Protein AF-A0A7J8UNP6-F1 (afdb_monomer_lite)

Foldseek 3Di:
DDPDPVVVVQLVVLVVVCVVAQLQLLCQQCCQAFCQVVVVHHRDVVSNVVSLVRNLVRLVCCQPPQDDPPELEGPRDVAYDPSLVVSLVSLLSNCLVHDVVNCVSCVVRPSVVSSSVSSPVNDPPVSVVVSVVSVVVSVVSVD

Secondary structure (DSSP, 8-state):
--SSHHHHHHHHHHHHHHHHTTTHHHHHHHHHHTSTGGGT----HHHHHHHHHHHHHHHHHIIIII--SS-SBGGGBSS--HHHHHHHHHHHGGGGG-HHHHHHHHTT-HHHHHHHHHHHHHHTTHHHHHHHHHHHHHHHHH-

Organism: NCBI:txid34286

Structure (mmCIF, N/CA/C/O backbone):
data_AF-A0A7J8UNP6-F1
#
_entry.id   AF-A0A7J8UNP6-F1
#
loop_
_atom_site.group_PDB
_atom_site.id
_atom_site.type_symbol
_atom_site.label_atom_id
_atom_site.label_alt_id
_atom_site.label_comp_id
_atom_site.label_asym_id
_atom_site.label_entity_id
_atom_site.label_seq_id
_atom_site.pdbx_PDB_ins_code
_atom_site.Cartn_x
_atom_site.Cartn_y
_atom_site.Cartn_z
_atom_site.occupancy
_atom_site.B_iso_or_equiv
_atom_site.auth_seq_id
_atom_site.auth_comp_id
_atom_site.auth_asym_id
_atom_site.auth_atom_id
_atom_site.pdbx_PDB_model_num
ATOM 1 N N . TYR A 1 1 ? -13.912 -8.991 10.084 1.00 89.69 1 TYR A N 1
ATOM 2 C CA . TYR A 1 1 ? -15.029 -8.494 9.252 1.00 89.69 1 TYR A CA 1
ATOM 3 C C . TYR A 1 1 ? -16.290 -8.463 10.112 1.00 89.69 1 TYR A C 1
ATOM 5 O O . TYR A 1 1 ? -16.835 -9.521 10.404 1.00 89.69 1 TYR A O 1
ATOM 13 N N . PRO A 1 2 ? -16.659 -7.291 10.652 1.00 93.38 2 PRO A N 1
ATOM 14 C CA . PRO A 1 2 ? -17.598 -7.179 11.768 1.00 93.38 2 PRO A CA 1
ATOM 15 C C . PRO A 1 2 ? -19.030 -7.588 11.392 1.00 93.38 2 PRO A C 1
ATOM 17 O O . PRO A 1 2 ? -19.466 -7.423 10.250 1.00 93.38 2 PRO A O 1
ATOM 20 N N . ALA A 1 3 ? -19.767 -8.115 12.376 1.00 95.75 3 ALA A N 1
ATOM 21 C CA . ALA A 1 3 ? -21.201 -8.397 12.267 1.00 95.75 3 ALA A CA 1
ATOM 22 C C . ALA A 1 3 ? -22.030 -7.106 12.157 1.00 95.75 3 ALA A C 1
ATOM 24 O O . ALA A 1 3 ? -22.990 -7.054 11.394 1.00 95.75 3 ALA A O 1
ATOM 25 N N . ASP A 1 4 ? -21.601 -6.068 12.880 1.00 97.12 4 ASP A N 1
ATOM 26 C CA . ASP A 1 4 ? -22.224 -4.749 12.889 1.00 97.12 4 ASP A CA 1
ATOM 27 C C . ASP A 1 4 ? -22.242 -4.114 11.490 1.00 97.12 4 ASP A C 1
ATOM 29 O O . ASP A 1 4 ? -21.202 -3.961 10.840 1.00 97.12 4 ASP A O 1
ATOM 33 N N . VAL A 1 5 ? -23.442 -3.745 11.035 1.00 97.19 5 VAL A N 1
ATOM 34 C CA . VAL A 1 5 ? -23.685 -3.250 9.673 1.00 97.19 5 VAL A CA 1
ATOM 35 C C . VAL A 1 5 ? -22.987 -1.916 9.444 1.00 97.19 5 VAL A C 1
ATOM 37 O O . VAL A 1 5 ? -22.399 -1.708 8.383 1.00 97.19 5 VAL A O 1
ATOM 40 N N . TYR A 1 6 ? -22.988 -1.032 10.441 1.00 96.56 6 TYR A N 1
ATOM 41 C CA . TYR A 1 6 ? -22.374 0.282 10.312 1.00 96.56 6 TYR A CA 1
ATOM 42 C C . TYR A 1 6 ? -20.851 0.173 10.158 1.00 96.56 6 TYR A C 1
ATOM 44 O O . TYR A 1 6 ? -20.290 0.672 9.180 1.00 96.56 6 TYR A O 1
ATOM 52 N N . LYS A 1 7 ? -20.174 -0.571 11.038 1.00 96.25 7 LYS A N 1
ATOM 53 C CA . LYS A 1 7 ? -18.734 -0.851 10.927 1.00 96.25 7 LYS A CA 1
ATOM 54 C C . LYS A 1 7 ? -18.387 -1.562 9.623 1.00 96.25 7 LYS A C 1
ATOM 56 O O . LYS A 1 7 ? -17.395 -1.221 8.981 1.00 96.25 7 LYS A O 1
ATOM 61 N N . ARG A 1 8 ? -19.206 -2.528 9.198 1.00 97.88 8 ARG A N 1
ATOM 62 C CA . ARG A 1 8 ? -18.992 -3.235 7.929 1.00 97.88 8 ARG A CA 1
ATOM 63 C C . ARG A 1 8 ? -19.105 -2.296 6.728 1.00 97.88 8 ARG A C 1
ATOM 65 O O . ARG A 1 8 ? -18.254 -2.368 5.850 1.00 97.88 8 ARG A O 1
ATOM 72 N N . SER A 1 9 ? -20.082 -1.388 6.721 1.00 98.00 9 SER A N 1
ATOM 73 C CA . SER A 1 9 ? -20.268 -0.417 5.634 1.00 98.00 9 SER A CA 1
ATOM 74 C C . SER A 1 9 ? -19.076 0.534 5.477 1.00 98.00 9 SER A C 1
ATOM 76 O O . SER A 1 9 ? -18.688 0.852 4.356 1.00 98.00 9 SER A O 1
ATOM 78 N N . LYS A 1 10 ? -18.423 0.919 6.583 1.00 97.88 10 LYS A N 1
ATOM 79 C CA . LYS A 1 10 ? -17.180 1.701 6.535 1.00 97.88 10 LYS A CA 1
ATOM 80 C C . LYS A 1 10 ? -16.020 0.910 5.936 1.00 97.88 10 LYS A C 1
ATOM 82 O O . LYS A 1 10 ? -15.248 1.444 5.156 1.00 97.88 10 LYS A O 1
ATOM 87 N N . ILE A 1 11 ? -15.897 -0.374 6.267 1.00 98.19 11 ILE A N 1
ATOM 88 C CA . ILE A 1 11 ? -14.881 -1.230 5.637 1.00 98.19 11 ILE A CA 1
ATOM 89 C C . ILE A 1 11 ? -15.161 -1.349 4.136 1.00 98.19 11 ILE A C 1
ATOM 91 O O . ILE A 1 11 ? -14.242 -1.240 3.330 1.00 98.19 11 ILE A O 1
ATOM 95 N N . HIS A 1 12 ? -16.426 -1.518 3.748 1.00 98.19 12 HIS A N 1
ATOM 96 C CA . HIS A 1 12 ? -16.818 -1.539 2.339 1.00 98.19 12 HIS A CA 1
ATOM 97 C C . HIS A 1 12 ? -16.501 -0.242 1.611 1.00 98.19 12 HIS A C 1
ATOM 99 O O . HIS A 1 12 ? -16.059 -0.322 0.474 1.00 98.19 12 HIS A O 1
ATOM 105 N N . SER A 1 13 ? -16.651 0.927 2.237 1.00 97.50 13 SER A N 1
ATOM 106 C CA . SER A 1 13 ? -16.314 2.189 1.570 1.00 97.50 13 SER A CA 1
ATOM 107 C C . SER A 1 13 ? -14.819 2.308 1.267 1.00 97.50 13 SER A C 1
ATOM 109 O O . SER A 1 13 ? -14.456 2.773 0.189 1.00 97.50 13 SER A O 1
ATOM 111 N N . VAL A 1 14 ? -13.945 1.821 2.155 1.00 98.00 14 VAL A N 1
ATOM 112 C CA . VAL A 1 14 ? -12.500 1.743 1.878 1.00 98.00 14 VAL A CA 1
ATOM 113 C C . VAL A 1 14 ? -12.214 0.758 0.744 1.00 98.00 14 VAL A C 1
ATOM 115 O O . VAL A 1 14 ? -11.428 1.055 -0.157 1.00 98.00 14 VAL A O 1
ATOM 118 N N . LEU A 1 15 ? -12.852 -0.415 0.777 1.00 97.62 15 LEU A N 1
ATOM 119 C CA . LEU A 1 15 ? -12.674 -1.444 -0.246 1.00 97.62 15 LEU A CA 1
ATOM 120 C C . LEU A 1 15 ? -13.219 -1.008 -1.613 1.00 97.62 15 LEU A C 1
ATOM 122 O O . LEU A 1 15 ? -12.620 -1.321 -2.628 1.00 97.62 15 LEU A O 1
ATOM 126 N N . ASP A 1 16 ? -14.301 -0.251 -1.683 1.00 97.00 16 ASP A N 1
ATOM 127 C CA . ASP A 1 16 ? -14.766 0.300 -2.956 1.00 97.00 16 ASP A CA 1
ATOM 128 C C . ASP A 1 16 ? -13.80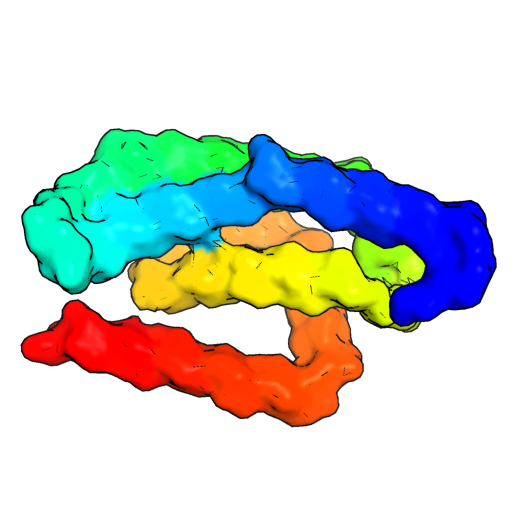0 1.384 -3.462 1.00 97.00 16 ASP A C 1
ATOM 130 O O . ASP A 1 16 ? -13.322 1.350 -4.600 1.00 97.00 16 ASP A O 1
ATOM 134 N N . TRP A 1 17 ? -13.389 2.281 -2.560 1.00 97.62 17 TRP A N 1
ATOM 135 C CA . TRP A 1 17 ? -12.454 3.353 -2.879 1.00 97.62 17 TRP A CA 1
ATOM 136 C C . TRP A 1 17 ? -11.107 2.831 -3.406 1.00 97.62 17 TRP A C 1
ATOM 138 O O . TRP A 1 17 ? -10.590 3.374 -4.388 1.00 97.62 17 TRP A O 1
ATOM 148 N N . HIS A 1 18 ? 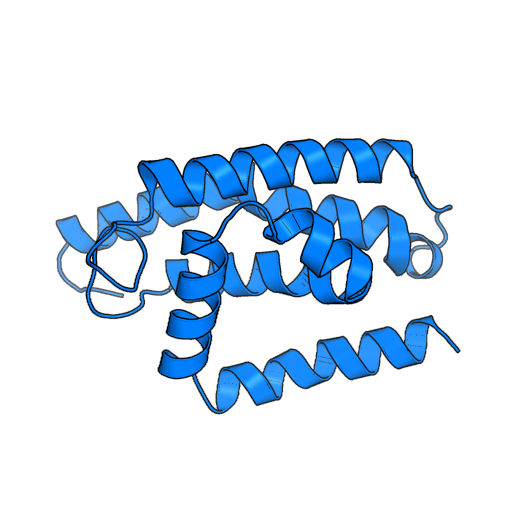-10.523 1.782 -2.813 1.00 95.81 18 HIS A N 1
ATOM 149 C CA . HIS A 1 18 ? -9.172 1.341 -3.191 1.00 95.81 18 HIS A CA 1
ATOM 150 C C . HIS A 1 18 ? -9.085 0.819 -4.631 1.00 95.81 18 HIS A C 1
ATOM 152 O O . HIS A 1 18 ? -8.055 1.028 -5.277 1.00 95.81 18 HIS A O 1
ATOM 158 N N . HIS A 1 19 ? -10.147 0.189 -5.149 1.00 90.12 19 HIS A N 1
ATOM 159 C CA . HIS A 1 19 ? -10.154 -0.411 -6.485 1.00 90.12 19 HIS A CA 1
ATOM 160 C C . HIS A 1 19 ? -9.907 0.624 -7.586 1.00 90.12 19 HIS A C 1
ATOM 162 O O . HIS A 1 19 ? -9.148 0.361 -8.519 1.00 90.12 19 HIS A O 1
ATOM 168 N N . SER A 1 20 ? -10.501 1.810 -7.445 1.00 88.94 20 SER A N 1
ATOM 169 C CA . SER A 1 20 ? -10.390 2.898 -8.425 1.00 88.94 20 SER A CA 1
ATOM 170 C C . SER A 1 20 ? -9.270 3.895 -8.112 1.00 88.94 20 SER A C 1
ATOM 172 O O . SER A 1 20 ? -9.021 4.799 -8.905 1.00 88.94 20 SER A O 1
ATOM 174 N N . ASN A 1 21 ? -8.595 3.746 -6.968 1.00 94.00 21 ASN A N 1
ATOM 175 C CA . ASN A 1 21 ? -7.572 4.679 -6.499 1.00 94.00 21 ASN A CA 1
ATOM 176 C C . ASN A 1 21 ? -6.259 3.938 -6.218 1.00 94.00 21 ASN A C 1
ATOM 178 O O . ASN A 1 21 ? -5.425 3.778 -7.110 1.00 94.00 21 ASN A O 1
ATOM 182 N N . LEU A 1 22 ? -6.087 3.454 -4.987 1.00 96.38 22 LEU A N 1
ATOM 183 C CA . LEU A 1 22 ? -4.820 2.923 -4.488 1.00 96.38 22 LEU A CA 1
ATOM 184 C C . LEU A 1 22 ? -4.288 1.754 -5.314 1.00 96.38 22 LEU A C 1
ATOM 186 O O . LEU A 1 22 ? -3.114 1.764 -5.666 1.00 96.38 22 LEU A O 1
ATOM 190 N N . ARG A 1 23 ? -5.136 0.786 -5.678 1.00 95.56 23 ARG A N 1
ATOM 191 C CA . ARG A 1 23 ? -4.712 -0.445 -6.365 1.00 95.56 23 ARG A CA 1
ATOM 192 C C . ARG A 1 23 ? -3.983 -0.175 -7.683 1.00 95.56 23 ARG A C 1
ATOM 194 O O . ARG A 1 23 ? -3.038 -0.877 -8.038 1.00 95.56 23 ARG A O 1
ATOM 201 N N . ARG 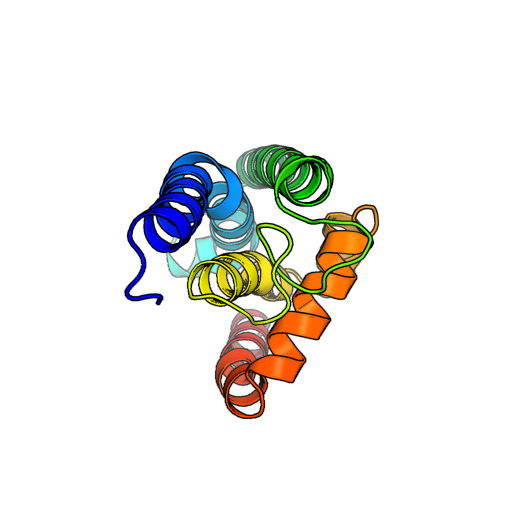A 1 24 ? -4.423 0.843 -8.427 1.00 95.69 24 ARG A N 1
ATOM 202 C CA . ARG A 1 24 ? -3.920 1.129 -9.776 1.00 95.69 24 ARG A CA 1
ATOM 203 C C . ARG A 1 24 ? -2.469 1.615 -9.768 1.00 95.69 24 ARG A C 1
ATOM 205 O O . ARG A 1 24 ? -1.731 1.263 -10.686 1.00 95.69 24 ARG A O 1
ATOM 212 N N . GLY A 1 25 ? -2.052 2.375 -8.754 1.00 97.19 25 GLY A N 1
ATOM 213 C CA . GLY A 1 25 ? -0.703 2.948 -8.667 1.00 97.19 25 GLY A CA 1
ATOM 214 C C . GLY A 1 25 ? 0.402 1.880 -8.646 1.00 97.19 25 GLY A C 1
ATOM 215 O O . GLY A 1 25 ? 1.138 1.766 -9.629 1.00 97.19 25 GLY A O 1
ATOM 216 N N . PRO A 1 26 ? 0.491 1.046 -7.589 1.00 97.25 26 PRO A N 1
ATOM 217 C CA . PRO A 1 26 ? 1.505 -0.001 -7.457 1.00 97.25 26 PRO A CA 1
ATOM 218 C C . PRO A 1 26 ? 1.544 -0.964 -8.642 1.00 97.25 26 PRO A C 1
ATOM 220 O O . PRO A 1 26 ? 2.619 -1.250 -9.165 1.00 97.25 26 PRO A O 1
ATOM 223 N N . ILE A 1 27 ? 0.371 -1.413 -9.108 1.00 96.12 27 ILE A N 1
ATOM 224 C CA . ILE A 1 27 ? 0.267 -2.334 -10.246 1.00 96.12 27 ILE A CA 1
ATOM 225 C C . ILE A 1 27 ? 0.854 -1.698 -11.505 1.00 96.12 27 ILE A C 1
ATOM 227 O O . ILE A 1 27 ? 1.641 -2.340 -12.195 1.00 96.12 27 ILE A O 1
ATOM 231 N N . THR A 1 28 ? 0.506 -0.440 -11.796 1.00 97.19 28 THR A N 1
ATOM 232 C CA . THR A 1 28 ? 1.009 0.253 -12.990 1.00 97.19 28 THR A CA 1
ATOM 233 C C . THR A 1 28 ? 2.526 0.396 -12.934 1.00 97.19 28 THR A C 1
ATOM 235 O O . THR A 1 28 ? 3.189 0.117 -13.930 1.00 97.19 28 THR A O 1
ATOM 238 N N . ILE A 1 29 ? 3.077 0.762 -11.775 1.00 97.75 29 ILE A N 1
ATOM 239 C CA . ILE A 1 29 ? 4.526 0.876 -11.577 1.00 97.75 29 ILE A CA 1
ATOM 240 C C . ILE A 1 29 ? 5.194 -0.476 -11.855 1.00 97.75 29 ILE A C 1
ATOM 242 O O . ILE A 1 29 ? 5.982 -0.588 -12.789 1.00 97.75 29 ILE A O 1
ATOM 246 N N . VAL A 1 30 ? 4.830 -1.522 -11.108 1.00 96.19 30 VAL A N 1
ATOM 247 C CA . VAL A 1 30 ? 5.491 -2.837 -11.170 1.00 96.19 30 VAL A CA 1
ATOM 248 C C . VAL A 1 30 ? 5.341 -3.495 -12.544 1.00 96.19 30 VAL A C 1
ATOM 250 O O . VAL A 1 30 ? 6.302 -4.062 -13.073 1.00 96.19 30 VAL A O 1
ATOM 253 N N . GLN A 1 31 ? 4.156 -3.419 -13.157 1.00 96.06 31 GLN A N 1
ATOM 254 C CA . GLN A 1 31 ? 3.917 -4.031 -14.465 1.00 96.06 31 GLN A CA 1
ATOM 255 C C . GLN A 1 31 ? 4.729 -3.382 -15.582 1.00 96.06 31 GLN A C 1
ATOM 257 O O . GLN A 1 31 ? 5.122 -4.085 -16.508 1.00 96.06 31 GLN A O 1
ATOM 262 N N . ASN A 1 32 ? 4.982 -2.074 -15.508 1.00 97.31 32 ASN A N 1
ATOM 263 C CA . ASN A 1 32 ? 5.646 -1.337 -16.582 1.00 97.31 32 ASN A CA 1
ATOM 264 C C . ASN A 1 32 ? 7.153 -1.146 -16.363 1.00 97.31 32 ASN A C 1
ATOM 266 O O . ASN A 1 32 ? 7.849 -0.834 -17.329 1.00 97.31 32 ASN A O 1
ATOM 270 N N . SER A 1 33 ? 7.668 -1.352 -15.146 1.00 94.94 33 SER A N 1
ATOM 271 C CA . SER A 1 33 ? 9.105 -1.255 -14.841 1.00 94.94 33 SER A CA 1
ATOM 272 C C . SER A 1 33 ? 9.805 -2.602 -14.657 1.00 94.94 33 SER A C 1
ATOM 274 O O . SER A 1 33 ? 10.987 -2.706 -14.969 1.00 94.94 33 SER A O 1
ATOM 276 N N . ILE A 1 34 ? 9.103 -3.626 -14.159 1.00 93.31 34 ILE A N 1
ATOM 277 C CA . ILE A 1 34 ? 9.716 -4.901 -13.755 1.00 93.31 34 ILE A CA 1
ATOM 278 C C . ILE A 1 34 ? 9.107 -6.087 -14.506 1.00 93.31 34 ILE A C 1
ATOM 280 O O . ILE A 1 34 ? 9.835 -6.914 -15.047 1.00 93.31 34 ILE A O 1
ATOM 284 N N . LEU A 1 35 ? 7.775 -6.182 -14.580 1.00 93.81 35 LEU A N 1
ATOM 285 C CA . LEU A 1 35 ? 7.118 -7.357 -15.171 1.00 93.81 35 LEU A CA 1
ATOM 286 C C . LEU A 1 35 ? 6.854 -7.239 -16.678 1.00 93.81 35 LEU A C 1
ATOM 288 O O . LEU A 1 35 ? 6.451 -8.225 -17.292 1.00 93.81 35 LEU A O 1
ATOM 292 N N . ALA A 1 36 ? 7.086 -6.085 -17.309 1.00 94.38 36 ALA A N 1
ATOM 293 C CA . ALA A 1 36 ? 6.815 -5.913 -18.740 1.00 94.38 36 ALA A CA 1
ATOM 294 C C . ALA A 1 36 ? 7.533 -6.964 -19.618 1.00 94.38 36 ALA A C 1
ATOM 296 O O . ALA A 1 36 ? 6.863 -7.560 -20.471 1.00 94.38 36 ALA A O 1
ATOM 297 N N . PRO A 1 37 ? 8.821 -7.303 -19.374 1.00 91.75 37 PRO A N 1
ATOM 298 C CA . PRO A 1 37 ? 9.521 -8.339 -20.133 1.00 91.75 37 PRO A CA 1
ATOM 299 C C . PRO A 1 37 ? 8.907 -9.735 -19.963 1.00 91.75 37 PRO A C 1
ATOM 301 O O . PRO A 1 37 ? 8.834 -10.488 -20.934 1.00 91.75 37 PRO A O 1
ATOM 304 N N . VAL A 1 38 ? 8.374 -10.059 -18.776 1.00 92.00 38 VAL A N 1
ATOM 305 C CA . VAL A 1 38 ? 7.640 -11.318 -18.521 1.00 92.00 38 VAL A CA 1
ATOM 306 C C . VAL A 1 38 ? 6.421 -11.428 -19.443 1.00 92.00 38 VAL A C 1
ATOM 308 O O . VAL A 1 38 ? 6.098 -12.506 -19.939 1.00 92.00 38 VAL A O 1
ATOM 311 N N . PHE A 1 39 ? 5.784 -10.295 -19.747 1.00 91.38 39 PHE A N 1
ATOM 312 C CA . PHE A 1 39 ? 4.663 -10.198 -20.683 1.00 91.38 39 PHE A CA 1
ATOM 313 C C . PHE A 1 39 ? 5.078 -9.936 -22.139 1.00 91.38 39 PHE A C 1
ATOM 315 O O . PHE A 1 39 ? 4.211 -9.653 -22.967 1.00 91.38 39 PHE A O 1
ATOM 322 N N . ARG A 1 40 ? 6.375 -10.024 -22.473 1.00 95.06 40 ARG A N 1
ATOM 323 C CA . ARG A 1 40 ? 6.933 -9.707 -23.804 1.00 95.06 40 ARG A CA 1
ATOM 324 C C . ARG A 1 40 ? 6.605 -8.284 -24.274 1.00 95.06 40 ARG A C 1
ATOM 326 O O . ARG A 1 40 ? 6.378 -8.047 -25.459 1.00 95.06 40 ARG A O 1
ATOM 333 N N . ARG A 1 41 ? 6.554 -7.340 -23.336 1.00 95.19 41 ARG A N 1
ATOM 334 C CA . ARG A 1 41 ? 6.348 -5.908 -23.582 1.00 95.19 41 ARG A CA 1
ATOM 335 C C . ARG A 1 41 ? 7.618 -5.136 -23.220 1.00 95.19 41 ARG A C 1
ATOM 337 O O . ARG A 1 41 ? 8.339 -5.558 -22.315 1.00 95.19 41 ARG A O 1
ATOM 344 N N . PRO A 1 42 ? 7.902 -4.009 -23.893 1.00 95.69 42 PRO A N 1
ATOM 345 C CA . PRO A 1 42 ? 8.972 -3.123 -23.460 1.00 95.69 42 PRO A CA 1
ATOM 346 C C . PRO A 1 42 ? 8.623 -2.482 -22.113 1.00 95.69 42 PRO A C 1
ATOM 348 O O . PRO A 1 42 ? 7.447 -2.342 -21.763 1.00 95.69 42 PRO A O 1
ATOM 351 N N . LEU A 1 43 ? 9.653 -2.056 -21.381 1.00 96.31 43 LEU A N 1
ATOM 352 C CA . LEU A 1 43 ? 9.467 -1.162 -20.242 1.00 96.31 43 LEU A CA 1
ATOM 353 C C . LEU A 1 43 ? 8.795 0.132 -20.711 1.00 96.31 43 LEU A C 1
ATOM 355 O O . LEU A 1 43 ? 9.062 0.608 -21.816 1.00 96.31 43 LEU A O 1
ATOM 359 N N . ASN A 1 44 ? 7.944 0.710 -19.868 1.00 97.94 44 ASN A N 1
ATOM 360 C CA . ASN A 1 44 ? 7.206 1.925 -20.202 1.00 97.94 44 ASN A CA 1
ATOM 361 C C . ASN A 1 44 ? 7.378 2.992 -19.106 1.00 97.94 44 ASN A C 1
ATOM 363 O O . ASN A 1 44 ? 6.573 3.048 -18.171 1.00 97.94 44 ASN A O 1
ATOM 367 N N . PRO A 1 45 ? 8.411 3.850 -19.212 1.00 97.69 45 PRO A N 1
ATOM 368 C CA . PRO A 1 45 ? 8.678 4.905 -18.235 1.00 97.69 45 PRO A CA 1
ATOM 369 C C . PRO A 1 45 ? 7.540 5.924 -18.092 1.00 97.69 45 PRO A C 1
ATOM 371 O O . PRO A 1 45 ? 7.298 6.416 -16.993 1.00 97.69 45 PRO A O 1
ATOM 374 N N . GLU A 1 46 ? 6.810 6.221 -19.171 1.00 98.25 46 GLU A N 1
ATOM 375 C CA . GLU A 1 46 ? 5.674 7.151 -19.132 1.00 98.25 46 GLU A CA 1
ATOM 376 C C . GLU A 1 46 ? 4.527 6.585 -18.287 1.00 98.25 46 GLU A C 1
ATOM 378 O O . GLU A 1 46 ? 3.976 7.277 -17.429 1.00 98.25 46 GLU A O 1
ATOM 383 N N . ALA A 1 47 ? 4.212 5.298 -18.465 1.00 98.06 47 ALA A N 1
ATOM 384 C CA . ALA A 1 47 ? 3.222 4.611 -17.642 1.00 98.06 47 ALA A CA 1
ATOM 385 C C . ALA A 1 47 ? 3.669 4.505 -16.178 1.00 98.06 47 ALA A C 1
ATOM 387 O O . ALA A 1 47 ? 2.841 4.650 -15.280 1.00 98.06 47 ALA A O 1
ATOM 388 N N . VAL A 1 48 ? 4.966 4.295 -15.921 1.00 98.25 48 VAL A N 1
ATOM 389 C CA . VAL A 1 48 ? 5.517 4.318 -14.555 1.00 98.25 48 VAL A CA 1
ATOM 390 C C . VAL A 1 48 ? 5.300 5.689 -13.916 1.00 98.25 48 VAL A C 1
ATOM 392 O O . VAL A 1 48 ? 4.737 5.751 -12.826 1.00 98.25 48 VAL A O 1
ATOM 395 N N . ALA A 1 49 ? 5.645 6.781 -14.604 1.00 98.31 49 ALA A N 1
ATOM 396 C CA . ALA A 1 49 ? 5.447 8.138 -14.097 1.00 98.31 49 ALA A CA 1
ATOM 397 C C . ALA A 1 49 ? 3.967 8.445 -13.790 1.00 98.31 49 ALA A C 1
ATOM 399 O O . ALA A 1 49 ? 3.661 9.107 -12.798 1.00 98.31 49 ALA A O 1
ATOM 400 N N . GLU A 1 50 ? 3.035 7.939 -14.600 1.00 98.25 50 GLU A N 1
ATOM 401 C CA . GLU A 1 50 ? 1.600 8.038 -14.315 1.00 98.25 50 GLU A CA 1
ATOM 402 C C . GLU A 1 50 ? 1.192 7.201 -13.091 1.00 98.25 50 GLU A C 1
ATOM 404 O O . GLU A 1 50 ? 0.468 7.677 -12.215 1.00 98.25 50 GLU A O 1
ATOM 409 N N . GLY A 1 51 ? 1.705 5.974 -12.979 1.00 98.06 51 GLY A N 1
ATOM 410 C CA . GLY A 1 51 ? 1.504 5.115 -11.812 1.00 98.06 51 GLY A CA 1
ATOM 411 C C . GLY A 1 51 ? 1.987 5.763 -10.511 1.00 98.06 51 GLY A C 1
ATOM 412 O O . GLY A 1 51 ? 1.299 5.675 -9.494 1.00 98.06 51 GLY A O 1
ATOM 413 N N . GLU A 1 52 ? 3.118 6.469 -10.547 1.00 98.38 52 GLU A N 1
ATOM 414 C CA . GLU A 1 52 ? 3.651 7.214 -9.402 1.00 98.38 52 GLU A CA 1
ATOM 415 C C . GLU A 1 52 ? 2.753 8.381 -8.987 1.00 98.38 52 GLU A C 1
ATOM 417 O O . GLU A 1 52 ? 2.515 8.562 -7.792 1.00 98.38 52 GLU A O 1
ATOM 422 N N . LYS A 1 53 ? 2.191 9.135 -9.941 1.00 98.31 53 LYS A N 1
ATOM 423 C CA . LYS A 1 53 ? 1.216 10.199 -9.639 1.00 98.31 53 LYS A CA 1
ATOM 424 C C . LYS A 1 53 ? -0.037 9.636 -8.974 1.00 98.31 53 LYS A C 1
ATOM 426 O O . LYS A 1 53 ? -0.500 10.181 -7.971 1.00 98.31 53 LYS A O 1
ATOM 431 N N . ILE A 1 54 ? -0.559 8.526 -9.499 1.00 98.12 54 ILE A N 1
ATOM 432 C CA . ILE A 1 54 ? -1.728 7.837 -8.938 1.00 98.12 54 ILE A CA 1
ATOM 433 C C . ILE A 1 54 ? -1.427 7.345 -7.519 1.00 98.12 54 ILE A C 1
ATOM 435 O O . ILE A 1 54 ? -2.217 7.581 -6.604 1.00 98.12 54 ILE A O 1
ATOM 439 N N . LEU A 1 55 ? -0.276 6.694 -7.320 1.00 98.38 55 LEU A N 1
ATOM 440 C 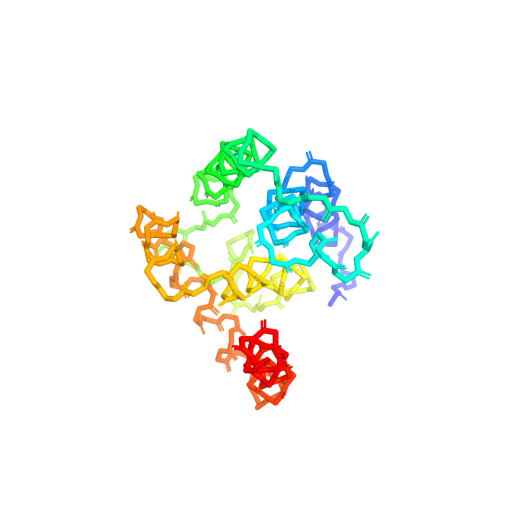CA . LEU A 1 55 ? 0.143 6.212 -6.008 1.00 98.38 55 LEU A CA 1
ATOM 441 C C . LEU A 1 55 ? 0.302 7.375 -5.023 1.00 98.38 55 LEU A C 1
ATOM 443 O O . LEU A 1 55 ? -0.238 7.312 -3.925 1.00 98.38 55 LEU A O 1
ATOM 447 N N . SER A 1 56 ? 0.969 8.457 -5.423 1.00 98.56 56 SER A N 1
ATOM 448 C CA . SER A 1 56 ? 1.150 9.655 -4.598 1.00 98.56 56 SER A CA 1
ATOM 449 C C . SER A 1 56 ? -0.190 10.252 -4.145 1.00 98.56 56 SER A C 1
ATOM 451 O O . SER A 1 56 ? -0.383 10.519 -2.954 1.00 98.56 56 SER A O 1
ATOM 453 N N . ALA A 1 57 ? -1.156 10.390 -5.058 1.00 98.38 57 ALA A N 1
ATOM 454 C CA . ALA A 1 57 ? -2.496 10.868 -4.722 1.00 98.38 57 ALA A CA 1
ATOM 455 C C . ALA A 1 57 ? -3.222 9.918 -3.752 1.00 98.38 57 ALA A C 1
ATOM 457 O O . ALA A 1 57 ? -3.830 10.365 -2.774 1.00 98.38 57 ALA A O 1
ATOM 458 N N . ALA A 1 58 ? -3.126 8.604 -3.976 1.00 98.38 58 ALA A N 1
ATOM 459 C CA . ALA A 1 58 ? -3.750 7.604 -3.116 1.00 98.38 58 ALA A CA 1
ATOM 460 C C . ALA A 1 58 ? -3.124 7.551 -1.712 1.00 98.38 58 ALA A C 1
ATOM 462 O O . ALA A 1 58 ? -3.857 7.484 -0.724 1.00 98.38 58 ALA A O 1
ATOM 463 N N . LEU A 1 59 ? -1.795 7.622 -1.597 1.00 98.56 59 LEU A N 1
ATOM 464 C CA . LEU A 1 59 ? -1.083 7.658 -0.315 1.00 98.56 59 LEU A CA 1
ATOM 465 C C . LEU A 1 59 ? -1.429 8.929 0.467 1.00 98.56 59 LEU A C 1
ATOM 467 O O . LEU A 1 59 ? -1.767 8.850 1.646 1.00 98.56 59 LEU A O 1
ATOM 471 N N . SER A 1 60 ? -1.463 10.081 -0.212 1.00 98.44 60 SER A N 1
ATOM 472 C CA . SER A 1 60 ? -1.894 11.348 0.390 1.00 98.44 60 SER A CA 1
ATOM 473 C C . SER A 1 60 ? -3.322 11.263 0.932 1.00 98.44 60 SER A C 1
ATOM 475 O O . SER A 1 60 ? -3.590 11.661 2.069 1.00 98.44 60 SER A O 1
ATOM 477 N N . LYS A 1 61 ? -4.250 10.686 0.158 1.00 98.50 61 LYS A N 1
ATOM 478 C CA . LYS A 1 61 ? -5.630 10.477 0.611 1.00 98.50 61 LYS A CA 1
ATOM 479 C C . LYS A 1 61 ? -5.715 9.475 1.765 1.00 98.50 61 LYS A C 1
ATOM 481 O O . LYS A 1 61 ? -6.522 9.666 2.669 1.00 98.50 61 LYS A O 1
ATOM 486 N N . THR A 1 62 ? -4.873 8.446 1.760 1.00 98.31 62 THR A N 1
ATOM 487 C CA . THR A 1 62 ? -4.800 7.458 2.843 1.00 98.31 62 THR A CA 1
ATOM 488 C C . THR A 1 62 ? -4.420 8.122 4.162 1.00 98.31 62 THR A C 1
ATOM 490 O O . THR A 1 62 ? -5.157 7.971 5.131 1.00 98.31 62 THR A O 1
ATOM 493 N N . GLU A 1 63 ? -3.364 8.939 4.195 1.00 97.06 63 GLU A N 1
ATOM 494 C CA . GLU A 1 63 ? -2.964 9.645 5.425 1.00 97.06 63 GLU A CA 1
ATOM 495 C C . GLU A 1 63 ? -3.945 10.700 5.906 1.00 97.06 63 GLU A C 1
ATOM 497 O O . GLU A 1 63 ? -4.105 10.888 7.109 1.00 97.06 63 GLU A O 1
ATOM 502 N N . SER A 1 64 ? -4.523 11.450 4.970 1.00 97.56 64 SER A N 1
ATOM 503 C CA . SER A 1 64 ? -5.335 12.620 5.308 1.00 97.56 64 SER A CA 1
ATOM 504 C C . SER A 1 64 ? -6.776 12.271 5.656 1.00 97.56 64 SER A C 1
ATOM 506 O O . SER A 1 64 ? -7.440 13.063 6.317 1.00 97.56 64 SER A O 1
ATOM 508 N N . PHE A 1 65 ? -7.283 11.134 5.175 1.00 97.62 65 PHE A N 1
ATOM 509 C CA . PHE A 1 65 ? -8.700 10.801 5.290 1.00 97.62 65 PHE A CA 1
ATOM 510 C C . PHE A 1 65 ? -8.970 9.432 5.908 1.00 97.62 65 PHE A C 1
ATOM 512 O O . PHE A 1 65 ? -9.917 9.298 6.678 1.00 97.62 65 PHE A O 1
ATOM 519 N N . TRP A 1 66 ? -8.189 8.408 5.556 1.00 97.88 66 TRP A N 1
ATOM 520 C CA . TRP A 1 66 ? -8.469 7.041 6.004 1.00 97.88 66 TRP A CA 1
ATOM 521 C C . TRP A 1 66 ? -7.740 6.655 7.290 1.00 97.88 66 TRP A C 1
ATOM 523 O O . TRP A 1 66 ? -8.217 5.770 8.002 1.00 97.88 66 TRP A O 1
ATOM 533 N N . LEU A 1 67 ? -6.615 7.306 7.582 1.00 98.19 67 LEU A N 1
ATOM 534 C CA . LEU A 1 67 ? -5.836 7.121 8.801 1.00 98.19 67 LEU A CA 1
ATOM 535 C C . LEU A 1 67 ? -6.116 8.235 9.810 1.00 98.19 67 LEU A C 1
ATOM 537 O O . LEU A 1 67 ? -6.366 9.384 9.450 1.00 98.19 67 LEU A O 1
ATOM 541 N N . ASP A 1 68 ? -6.047 7.863 11.081 1.00 95.00 68 ASP A N 1
ATOM 542 C CA . ASP A 1 68 ? -6.190 8.753 12.229 1.00 95.00 68 ASP A CA 1
ATOM 543 C C . ASP A 1 68 ? -4.830 8.943 12.918 1.00 95.00 68 ASP A C 1
ATOM 545 O O . ASP A 1 68 ? -3.950 8.089 12.812 1.00 95.00 68 ASP A O 1
ATOM 549 N N . ASP A 1 69 ? -4.650 10.056 13.632 1.00 91.50 69 ASP A N 1
ATOM 550 C CA . ASP A 1 69 ? -3.390 10.361 14.329 1.00 91.50 69 ASP A CA 1
ATOM 551 C C . ASP A 1 69 ? -3.158 9.510 15.582 1.00 91.50 69 ASP A C 1
ATOM 553 O O . ASP A 1 69 ? -2.018 9.311 15.998 1.00 91.50 69 ASP A O 1
ATOM 557 N N . ASN A 1 70 ? -4.227 9.002 16.194 1.00 93.88 70 ASN A N 1
ATOM 558 C CA . ASN A 1 70 ? -4.185 8.345 17.499 1.00 93.88 70 ASN A CA 1
ATOM 559 C C . ASN A 1 70 ? -4.489 6.846 17.423 1.00 93.88 70 ASN A C 1
ATOM 561 O O . ASN A 1 70 ? -4.451 6.154 18.446 1.00 93.88 70 ASN A O 1
ATOM 565 N N . ARG A 1 71 ? -4.844 6.334 16.241 1.00 97.25 71 ARG A N 1
ATOM 566 C CA . ARG A 1 71 ? -5.306 4.957 16.055 1.00 97.25 71 ARG A CA 1
ATOM 567 C C . ARG A 1 71 ? -4.469 4.237 14.997 1.00 97.25 71 ARG A C 1
ATOM 569 O O . ARG A 1 71 ? -4.164 4.815 13.959 1.00 97.25 71 ARG A O 1
ATOM 576 N N . PRO A 1 72 ? -4.097 2.969 15.243 1.00 97.50 72 PRO A N 1
ATOM 577 C CA . PRO A 1 72 ? -3.097 2.282 14.431 1.00 97.50 72 PRO A CA 1
ATOM 578 C C . PRO A 1 72 ? -3.577 1.806 13.052 1.00 97.50 72 PRO A C 1
ATOM 580 O O . PRO A 1 72 ? -2.718 1.462 12.237 1.00 97.50 72 PRO A O 1
ATOM 583 N N . PHE A 1 73 ? -4.890 1.755 12.797 1.00 98.56 73 PHE A N 1
ATOM 584 C CA . PHE A 1 73 ? -5.483 1.161 11.592 1.00 98.56 73 PHE A CA 1
ATOM 585 C C . PHE A 1 73 ? -6.466 2.101 10.887 1.00 98.56 73 PHE A C 1
ATOM 587 O O . PHE A 1 73 ? -6.905 3.113 11.445 1.00 98.56 73 PHE A O 1
ATOM 594 N N . LEU A 1 74 ? -6.821 1.746 9.649 1.00 98.44 74 LEU A N 1
ATOM 595 C CA . LEU A 1 74 ? -7.791 2.479 8.839 1.00 98.44 74 LEU A CA 1
ATOM 596 C C . LEU A 1 74 ? -9.114 2.668 9.590 1.00 98.44 74 LEU A C 1
ATOM 598 O O . LEU A 1 74 ? -9.500 1.859 10.434 1.00 98.44 74 LEU A O 1
ATOM 602 N N . LEU A 1 75 ? -9.833 3.738 9.240 1.00 97.25 75 LEU A N 1
ATOM 603 C CA . LEU A 1 75 ? -11.114 4.124 9.847 1.00 97.25 75 LEU A CA 1
ATOM 604 C C . LEU A 1 75 ? -11.015 4.515 11.331 1.00 97.25 75 LEU A C 1
ATOM 606 O O . LEU A 1 75 ? -12.045 4.622 12.000 1.00 97.25 75 LEU A O 1
ATOM 610 N N . GLY A 1 76 ? -9.801 4.752 11.837 1.00 95.50 76 GLY A N 1
ATOM 611 C CA . GLY A 1 76 ? -9.567 5.128 13.229 1.00 95.50 76 GLY A CA 1
ATOM 612 C C . GLY A 1 76 ? -9.807 3.977 14.211 1.00 95.50 76 GLY A C 1
ATOM 613 O O . GLY A 1 76 ? -10.263 4.199 15.334 1.00 95.50 76 GLY A O 1
ATOM 614 N N . GLU A 1 77 ? -9.541 2.738 13.798 1.00 96.25 77 GLU A N 1
ATOM 615 C CA . GLU A 1 77 ? -9.791 1.544 14.608 1.00 96.25 77 GLU A CA 1
ATOM 616 C C . GLU A 1 77 ? -8.533 1.070 15.365 1.00 96.25 77 GLU A C 1
ATOM 618 O O . GLU A 1 77 ? -7.394 1.330 14.974 1.00 96.25 77 GLU A O 1
ATOM 623 N N . ASN A 1 78 ? -8.735 0.344 16.473 1.00 96.25 78 ASN A N 1
ATOM 624 C CA . ASN A 1 78 ? -7.642 -0.263 17.261 1.00 96.25 78 ASN A CA 1
ATOM 625 C C . ASN A 1 78 ? -7.267 -1.677 16.812 1.00 96.25 78 ASN A C 1
ATOM 627 O O . ASN A 1 78 ? -6.333 -2.260 17.354 1.00 96.25 78 ASN A O 1
ATOM 631 N N . GLN A 1 79 ? -8.033 -2.261 15.896 1.00 95.69 79 GLN A N 1
ATOM 632 C CA . GLN A 1 79 ? -7.804 -3.603 15.373 1.00 95.69 79 GLN A CA 1
ATOM 633 C C . GLN A 1 79 ? -7.824 -3.545 13.847 1.00 95.69 79 GLN A C 1
ATOM 635 O O . GLN A 1 79 ? -8.648 -2.807 13.299 1.00 95.69 79 GLN A O 1
ATOM 640 N N . PRO A 1 80 ? -6.961 -4.314 13.162 1.00 97.62 80 PRO A N 1
ATOM 641 C CA . PRO A 1 80 ? -6.934 -4.309 11.713 1.00 97.62 80 PRO A CA 1
ATOM 642 C C . PRO A 1 80 ? -8.213 -4.932 11.155 1.00 97.62 80 PRO A C 1
ATOM 644 O O . PRO A 1 80 ? -8.809 -5.858 11.717 1.00 97.62 80 PRO A O 1
ATOM 647 N N . SER A 1 81 ? -8.616 -4.443 9.994 1.00 98.06 81 SER A N 1
ATOM 648 C CA . SER A 1 81 ? -9.678 -5.008 9.181 1.00 98.06 81 SER A CA 1
ATOM 649 C C . SER A 1 81 ? -9.108 -5.681 7.929 1.00 98.06 81 SER A C 1
ATOM 651 O O . SER A 1 81 ? -7.915 -5.631 7.639 1.00 98.06 81 SER A O 1
ATOM 653 N N . ILE A 1 82 ? -9.986 -6.301 7.137 1.00 97.62 82 ILE A N 1
ATOM 654 C CA . ILE A 1 82 ? -9.597 -6.839 5.827 1.00 97.62 82 ILE A CA 1
ATOM 655 C C . ILE A 1 82 ? -9.142 -5.731 4.860 1.00 97.62 82 ILE A C 1
ATOM 657 O O . ILE A 1 82 ? -8.340 -5.999 3.972 1.00 97.62 82 ILE A O 1
ATOM 661 N N . ALA A 1 83 ? -9.615 -4.491 5.044 1.00 98.25 83 ALA A N 1
ATOM 662 C CA . ALA A 1 83 ? -9.156 -3.362 4.244 1.00 98.25 83 ALA A CA 1
ATOM 663 C C . ALA A 1 83 ? -7.684 -3.049 4.533 1.00 98.25 83 ALA A C 1
ATOM 665 O O . ALA A 1 83 ? -6.921 -2.846 3.595 1.00 98.25 83 ALA A O 1
ATOM 666 N N . ASP A 1 84 ? -7.262 -3.102 5.801 1.00 98.62 84 ASP A N 1
ATOM 667 C CA . ASP A 1 84 ? -5.863 -2.879 6.169 1.00 98.62 84 ASP A CA 1
ATOM 668 C C . ASP A 1 84 ? -4.942 -3.861 5.449 1.00 98.62 84 ASP A C 1
ATOM 670 O O . ASP A 1 84 ? -4.011 -3.461 4.753 1.00 98.62 84 ASP A O 1
ATOM 674 N N . LEU A 1 85 ? -5.279 -5.150 5.530 1.00 97.69 85 LEU A N 1
ATOM 675 C CA . LEU A 1 85 ? -4.509 -6.208 4.889 1.00 97.69 85 LEU A CA 1
ATOM 676 C C . LEU A 1 85 ? -4.428 -6.033 3.364 1.00 97.69 85 LEU A C 1
ATOM 678 O O . LEU A 1 85 ? -3.339 -6.104 2.802 1.00 97.69 85 LEU A O 1
ATOM 682 N N . ILE A 1 86 ? -5.559 -5.798 2.688 1.00 97.50 86 ILE A N 1
ATOM 683 C CA . ILE A 1 86 ? -5.595 -5.687 1.220 1.00 97.50 86 ILE A CA 1
ATOM 684 C C . ILE A 1 86 ? -4.781 -4.484 0.741 1.00 97.50 86 ILE A C 1
ATOM 686 O O . ILE A 1 86 ? -3.936 -4.631 -0.143 1.00 97.50 86 ILE A O 1
ATOM 690 N N . LEU A 1 87 ? -5.013 -3.303 1.321 1.00 98.25 87 LEU A N 1
ATOM 691 C CA . LEU A 1 87 ? -4.365 -2.080 0.854 1.00 98.25 87 LEU A CA 1
ATOM 692 C C . LEU A 1 87 ? -2.857 -2.111 1.143 1.00 98.25 87 LEU A C 1
ATOM 694 O O . LEU A 1 87 ? -2.075 -1.708 0.282 1.00 98.25 87 LEU A O 1
ATOM 698 N N . VAL A 1 88 ? -2.430 -2.632 2.303 1.00 98.31 88 VAL A N 1
ATOM 699 C CA . VAL A 1 88 ? -0.998 -2.811 2.592 1.00 98.31 88 VAL A CA 1
ATOM 700 C C . VAL A 1 88 ? -0.359 -3.786 1.605 1.00 98.31 88 VAL A C 1
ATOM 702 O O . VAL A 1 88 ? 0.691 -3.466 1.052 1.00 98.31 88 VAL A O 1
ATOM 705 N N . CYS A 1 89 ? -0.983 -4.933 1.323 1.00 96.75 89 CYS A N 1
ATOM 706 C CA . CYS A 1 89 ? -0.454 -5.897 0.354 1.00 96.75 89 CYS A CA 1
ATOM 707 C C . CYS A 1 89 ? -0.316 -5.302 -1.059 1.00 96.75 89 CYS A C 1
ATOM 709 O O . CYS A 1 89 ? 0.679 -5.568 -1.736 1.00 96.75 89 CYS A O 1
ATOM 711 N N . ASP A 1 90 ? -1.264 -4.470 -1.502 1.00 96.25 90 ASP A N 1
ATOM 712 C CA . ASP A 1 90 ? -1.162 -3.774 -2.791 1.00 96.25 90 ASP A CA 1
ATOM 713 C C . ASP A 1 90 ? 0.015 -2.781 -2.806 1.00 96.25 90 ASP A C 1
ATOM 715 O O . ASP A 1 90 ? 0.781 -2.760 -3.771 1.00 96.25 90 ASP A O 1
ATOM 719 N N . ILE A 1 91 ? 0.229 -2.013 -1.727 1.00 97.62 91 ILE A N 1
ATOM 720 C CA . ILE A 1 91 ? 1.392 -1.114 -1.608 1.00 97.62 91 ILE A CA 1
ATOM 721 C C . ILE A 1 91 ? 2.701 -1.912 -1.610 1.00 97.62 91 ILE A C 1
ATOM 723 O O . ILE A 1 91 ? 3.655 -1.534 -2.290 1.00 97.62 91 ILE A O 1
ATOM 727 N N . MET A 1 92 ? 2.758 -3.028 -0.882 1.00 96.06 92 MET A N 1
ATOM 728 C CA . MET A 1 92 ? 3.969 -3.837 -0.724 1.00 96.06 92 MET A CA 1
ATOM 729 C C . MET A 1 92 ? 4.525 -4.378 -2.046 1.00 96.06 92 MET A C 1
ATOM 731 O O . MET A 1 92 ? 5.731 -4.621 -2.126 1.00 96.06 92 MET A O 1
ATOM 735 N N . GLN A 1 93 ? 3.712 -4.489 -3.103 1.00 93.19 93 GLN A N 1
ATOM 736 C CA . GLN A 1 93 ? 4.202 -4.846 -4.441 1.00 93.19 93 GLN A CA 1
ATOM 737 C C . GLN A 1 93 ? 5.273 -3.874 -4.958 1.00 93.19 93 GLN A C 1
ATOM 739 O O . GLN A 1 93 ? 6.190 -4.299 -5.659 1.00 93.19 93 GLN A O 1
ATOM 744 N N . VAL A 1 94 ? 5.227 -2.595 -4.561 1.00 94.62 94 VAL A N 1
ATOM 745 C CA . VAL A 1 94 ? 6.239 -1.591 -4.938 1.00 94.62 94 VAL A CA 1
ATOM 746 C C . VAL A 1 94 ? 7.640 -1.987 -4.457 1.00 94.62 94 VAL A C 1
ATOM 748 O O . VAL A 1 94 ? 8.623 -1.605 -5.081 1.00 94.62 94 VAL A O 1
ATOM 751 N N . LYS A 1 95 ? 7.792 -2.839 -3.431 1.00 93.25 95 LYS A N 1
ATOM 752 C CA . LYS A 1 95 ? 9.124 -3.333 -3.030 1.00 93.25 95 LYS A CA 1
ATOM 753 C C . LYS A 1 95 ? 9.870 -4.079 -4.145 1.00 93.25 95 LYS A C 1
ATOM 755 O O . LYS A 1 95 ? 11.098 -4.161 -4.090 1.00 93.25 95 LYS A O 1
ATOM 760 N N . LEU A 1 96 ? 9.166 -4.579 -5.166 1.00 92.50 96 LEU A 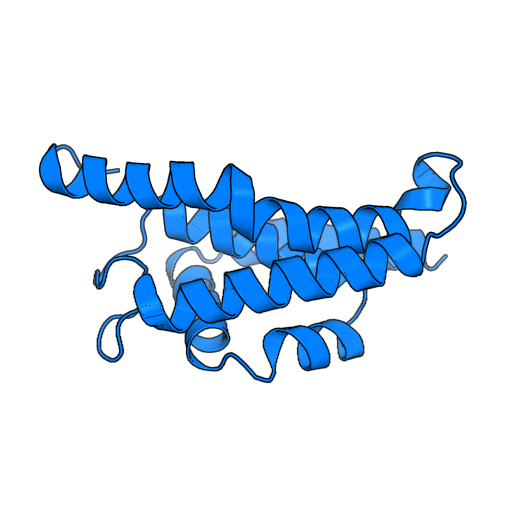N 1
ATOM 761 C CA . LEU A 1 96 ? 9.780 -5.218 -6.333 1.00 92.50 96 LEU A CA 1
ATOM 762 C C . LEU A 1 96 ? 10.663 -4.261 -7.143 1.00 92.50 96 LEU A C 1
ATOM 764 O O . LEU A 1 96 ? 11.675 -4.707 -7.677 1.00 92.50 96 LEU A O 1
ATOM 768 N N . VAL A 1 97 ? 10.340 -2.961 -7.193 1.00 91.94 97 VAL A N 1
ATOM 769 C CA . VAL A 1 97 ? 11.168 -1.979 -7.920 1.00 91.94 97 VAL A CA 1
ATOM 770 C C . VAL A 1 97 ? 12.452 -1.605 -7.172 1.00 91.94 97 VAL A C 1
ATOM 772 O O . VAL A 1 97 ? 13.375 -1.054 -7.758 1.00 91.94 97 VAL A O 1
ATOM 775 N N . GLY A 1 98 ? 12.566 -1.981 -5.895 1.00 91.44 98 GLY A N 1
ATOM 776 C CA . GLY A 1 98 ? 13.768 -1.797 -5.085 1.00 91.44 98 GLY A CA 1
ATOM 777 C C . GLY A 1 98 ? 13.611 -0.801 -3.940 1.00 91.44 98 GLY A C 1
ATOM 778 O O . GLY A 1 98 ? 12.645 -0.046 -3.861 1.00 91.44 98 GLY A O 1
ATOM 779 N N . GLU A 1 99 ? 14.575 -0.824 -3.014 1.00 92.06 99 GLU A N 1
ATOM 780 C CA . GLU A 1 99 ? 14.514 -0.030 -1.779 1.00 92.06 99 GLU A CA 1
ATOM 781 C C . GLU A 1 99 ? 14.633 1.473 -2.037 1.00 92.06 99 GLU A C 1
ATOM 783 O O . GLU A 1 99 ? 13.958 2.256 -1.374 1.00 92.06 99 GLU A O 1
ATOM 788 N N . THR A 1 100 ? 15.438 1.884 -3.021 1.00 95.06 100 THR A N 1
ATOM 789 C CA . THR A 1 100 ? 15.582 3.297 -3.399 1.00 95.06 100 THR A CA 1
ATOM 790 C C . THR A 1 100 ? 14.243 3.897 -3.820 1.00 95.06 100 THR A C 1
ATOM 792 O O . THR A 1 100 ? 13.836 4.926 -3.280 1.00 95.06 100 THR A O 1
ATOM 795 N N . ASP A 1 101 ? 13.521 3.234 -4.727 1.00 95.00 101 ASP A N 1
ATOM 796 C CA . ASP A 1 101 ? 12.216 3.710 -5.188 1.00 95.00 101 ASP A CA 1
ATOM 797 C C . ASP A 1 101 ? 11.137 3.566 -4.121 1.00 95.00 101 ASP A C 1
ATOM 799 O O . ASP A 1 101 ? 10.346 4.486 -3.936 1.00 95.00 101 ASP A O 1
ATOM 803 N N . TRP A 1 102 ? 11.139 2.477 -3.347 1.00 95.88 102 TRP A N 1
ATOM 804 C CA . TRP A 1 102 ? 10.259 2.342 -2.184 1.00 95.88 102 TRP A CA 1
ATOM 805 C C . TRP A 1 102 ? 10.397 3.534 -1.226 1.00 95.88 102 TRP A C 1
ATOM 807 O O . TRP A 1 102 ? 9.402 4.161 -0.858 1.00 95.88 102 TRP A O 1
ATOM 817 N N . ASN A 1 103 ? 11.632 3.883 -0.860 1.00 97.00 103 ASN A N 1
ATOM 818 C CA . ASN A 1 103 ? 11.916 4.988 0.050 1.00 97.00 103 ASN A CA 1
ATOM 819 C C . ASN A 1 103 ? 11.552 6.345 -0.561 1.00 97.00 103 ASN A C 1
ATOM 821 O O . ASN A 1 103 ? 11.029 7.203 0.146 1.00 97.00 103 ASN A O 1
ATOM 825 N N . ARG A 1 104 ? 11.779 6.542 -1.865 1.00 97.75 104 ARG A N 1
ATOM 826 C CA . ARG A 1 104 ? 11.382 7.764 -2.579 1.00 97.75 104 ARG A CA 1
ATOM 827 C C . ARG A 1 104 ? 9.861 7.932 -2.628 1.00 97.75 104 ARG A C 1
ATOM 829 O O . ARG A 1 104 ? 9.368 9.028 -2.379 1.00 97.75 104 ARG A O 1
ATOM 836 N N . LEU A 1 105 ? 9.131 6.860 -2.934 1.00 97.88 105 LEU A N 1
ATOM 837 C CA . LEU A 1 105 ? 7.679 6.881 -3.134 1.00 97.88 105 LEU A CA 1
ATOM 838 C C . LEU A 1 105 ? 6.901 6.980 -1.818 1.00 97.88 105 LEU A C 1
ATOM 840 O O . LEU A 1 105 ? 5.937 7.737 -1.740 1.00 97.88 105 LEU A O 1
ATOM 844 N N . LEU A 1 106 ? 7.307 6.240 -0.782 1.00 97.75 106 LEU A N 1
ATOM 845 C CA . LEU A 1 106 ? 6.613 6.237 0.513 1.00 97.75 106 LEU A CA 1
ATOM 846 C C . LEU A 1 106 ? 7.201 7.229 1.520 1.00 97.75 106 LEU A C 1
ATOM 848 O O . LEU A 1 106 ? 6.544 7.549 2.506 1.00 97.75 106 LEU A O 1
ATOM 852 N N . GLY A 1 107 ? 8.421 7.719 1.294 1.00 97.81 107 GLY A N 1
ATOM 853 C CA . GLY A 1 107 ? 9.148 8.592 2.218 1.00 97.81 107 GLY A CA 1
ATOM 854 C C . GLY A 1 107 ? 8.365 9.809 2.728 1.00 97.81 107 GLY A C 1
ATOM 855 O O . GLY A 1 107 ? 8.478 10.099 3.923 1.00 97.81 107 GLY A O 1
ATOM 856 N N . PRO A 1 108 ? 7.564 10.500 1.893 1.00 98.06 108 PRO A N 1
ATOM 857 C CA . PRO A 1 108 ? 6.732 11.620 2.338 1.00 98.06 108 PRO A CA 1
ATOM 858 C C . PRO A 1 108 ? 5.573 11.238 3.275 1.00 98.06 108 PRO A C 1
ATOM 860 O O . PRO A 1 108 ? 5.057 12.108 3.968 1.00 98.06 108 PRO A O 1
ATOM 863 N N . TYR A 1 109 ? 5.169 9.964 3.313 1.00 98.25 109 TYR A N 1
ATOM 864 C CA . TYR A 1 109 ? 3.935 9.497 3.950 1.00 98.25 109 TYR A CA 1
ATOM 865 C C . TYR A 1 109 ? 4.229 8.713 5.237 1.00 98.25 109 TYR A C 1
ATOM 867 O O . TYR A 1 109 ? 4.205 7.480 5.276 1.00 98.25 109 TYR A O 1
ATOM 875 N N . LYS A 1 110 ? 4.508 9.444 6.324 1.00 97.62 110 LYS A N 1
ATOM 876 C CA . LYS A 1 110 ? 4.905 8.866 7.620 1.00 97.62 110 LYS A CA 1
ATOM 877 C C . LYS A 1 110 ? 3.812 8.051 8.315 1.00 97.62 110 LYS A C 1
ATOM 879 O O . LYS A 1 110 ? 4.121 6.997 8.870 1.00 97.62 110 LYS A O 1
ATOM 884 N N . LYS A 1 111 ? 2.553 8.492 8.274 1.00 98.06 111 LYS A N 1
ATOM 885 C CA . LYS A 1 111 ? 1.418 7.736 8.825 1.00 98.06 111 LYS A CA 1
ATOM 886 C C . LYS A 1 111 ? 1.186 6.452 8.038 1.00 98.06 111 LYS A C 1
ATOM 888 O O . LYS A 1 111 ? 0.955 5.422 8.660 1.00 98.06 111 LYS A O 1
ATOM 893 N N . VAL A 1 112 ? 1.308 6.473 6.705 1.00 98.56 112 VAL A N 1
ATOM 894 C CA . VAL A 1 112 ? 1.237 5.241 5.901 1.00 98.56 112 VAL A CA 1
ATOM 895 C C . VAL A 1 112 ? 2.361 4.293 6.293 1.00 98.56 112 VAL A C 1
ATOM 897 O O . VAL A 1 112 ? 2.095 3.116 6.517 1.00 98.56 112 VAL A O 1
ATOM 900 N N . GLN A 1 113 ? 3.601 4.779 6.397 1.00 98.38 113 GLN A N 1
ATOM 901 C CA . GLN A 1 113 ? 4.734 3.937 6.792 1.00 98.38 113 GLN A CA 1
ATOM 902 C C . GLN A 1 113 ? 4.488 3.267 8.153 1.00 98.38 113 GLN A C 1
ATOM 904 O O . GLN A 1 113 ? 4.673 2.056 8.280 1.00 98.38 113 GLN A O 1
ATOM 909 N N . GLN A 1 114 ? 4.007 4.024 9.143 1.00 98.44 114 GLN A N 1
ATOM 910 C CA . GLN A 1 114 ? 3.672 3.478 10.458 1.00 98.44 114 GLN A CA 1
ATOM 911 C C . GLN A 1 114 ? 2.500 2.488 10.396 1.00 98.44 114 GLN A C 1
ATOM 913 O O . GLN A 1 114 ? 2.548 1.434 11.023 1.00 98.44 114 GLN A O 1
ATOM 918 N N . TRP A 1 115 ? 1.455 2.794 9.628 1.00 98.69 115 TRP A N 1
ATOM 919 C CA . TRP A 1 115 ? 0.291 1.924 9.458 1.00 98.69 115 TRP A CA 1
ATOM 920 C C . TRP A 1 115 ? 0.634 0.595 8.764 1.00 98.69 115 TRP A C 1
ATOM 922 O O . TRP A 1 115 ? 0.132 -0.455 9.173 1.00 98.69 115 TRP A O 1
ATOM 932 N N . ILE A 1 116 ? 1.532 0.606 7.773 1.00 98.50 116 ILE A N 1
ATOM 933 C CA . ILE A 1 116 ? 2.067 -0.618 7.156 1.00 98.50 116 ILE A CA 1
ATOM 934 C C . ILE A 1 116 ? 2.747 -1.483 8.220 1.00 98.50 116 ILE A C 1
ATOM 936 O O . ILE A 1 116 ? 2.477 -2.681 8.293 1.00 98.50 116 ILE A O 1
ATOM 940 N N . GLU A 1 117 ? 3.577 -0.882 9.075 1.00 98.38 117 GLU A N 1
ATOM 941 C CA . GLU A 1 117 ? 4.269 -1.613 10.139 1.00 98.38 117 GLU A CA 1
ATOM 942 C C . GLU A 1 117 ? 3.294 -2.139 11.203 1.00 98.38 117 GLU A C 1
ATOM 944 O O . GLU A 1 117 ? 3.397 -3.290 11.624 1.00 98.38 117 GLU A O 1
ATOM 949 N N . ASN A 1 118 ? 2.286 -1.352 11.587 1.00 98.50 118 ASN A N 1
ATOM 950 C CA . ASN A 1 118 ? 1.228 -1.796 12.498 1.00 98.50 118 ASN A CA 1
ATOM 951 C C . ASN A 1 118 ? 0.472 -3.005 11.927 1.00 98.50 118 ASN A C 1
ATOM 953 O O . ASN A 1 118 ? 0.231 -3.984 12.634 1.00 98.50 118 ASN A O 1
ATOM 957 N N . THR A 1 119 ? 0.121 -2.955 10.639 1.00 98.62 119 THR A N 1
ATOM 958 C CA . THR A 1 119 ? -0.592 -4.033 9.935 1.00 98.62 119 THR A CA 1
ATOM 959 C C . THR A 1 119 ? 0.267 -5.286 9.835 1.00 98.62 119 THR A C 1
ATOM 961 O O . THR A 1 119 ? -0.209 -6.379 10.147 1.00 98.62 119 THR A O 1
ATOM 964 N N . ARG A 1 120 ? 1.547 -5.136 9.476 1.00 98.00 120 ARG A N 1
ATOM 965 C CA . ARG A 1 120 ? 2.527 -6.227 9.470 1.00 98.00 120 ARG A CA 1
ATOM 966 C C . ARG A 1 120 ? 2.627 -6.888 10.842 1.00 98.00 120 ARG A C 1
ATOM 968 O O . ARG A 1 120 ? 2.471 -8.099 10.945 1.00 98.00 120 ARG A O 1
ATOM 975 N N . ASN A 1 121 ? 2.814 -6.104 11.902 1.00 98.31 121 ASN A N 1
ATOM 976 C CA . ASN A 1 121 ? 2.950 -6.633 13.260 1.00 98.31 121 ASN A CA 1
ATOM 977 C C . ASN A 1 121 ? 1.687 -7.351 13.741 1.00 98.31 121 ASN A C 1
ATOM 979 O O . ASN A 1 121 ? 1.787 -8.410 14.354 1.00 98.31 121 ASN A O 1
ATOM 983 N N . ALA A 1 122 ? 0.505 -6.832 13.410 1.00 98.06 122 ALA A N 1
ATOM 984 C CA . ALA A 1 122 ? -0.762 -7.459 13.779 1.00 98.06 122 ALA A CA 1
ATOM 985 C C . ALA A 1 122 ? -1.083 -8.742 12.989 1.00 98.06 122 ALA A C 1
ATOM 987 O O . ALA A 1 122 ? -1.957 -9.503 13.397 1.00 98.06 122 ALA A O 1
ATOM 988 N N . THR A 1 123 ? -0.410 -8.980 11.859 1.00 97.12 123 THR A N 1
ATOM 989 C CA . THR A 1 123 ? -0.664 -10.129 10.967 1.00 97.12 123 THR A CA 1
ATOM 990 C C . THR A 1 123 ? 0.536 -11.070 10.829 1.00 97.12 123 THR A C 1
ATOM 992 O O . THR A 1 123 ? 0.507 -12.031 10.054 1.00 97.12 123 THR A O 1
ATOM 995 N N . ASN A 1 124 ? 1.591 -10.833 11.607 1.00 96.56 124 ASN A N 1
ATOM 996 C CA . ASN A 1 124 ? 2.740 -11.720 11.694 1.00 96.56 124 ASN A CA 1
ATOM 997 C C . ASN A 1 124 ? 2.397 -13.022 12.444 1.00 96.56 124 ASN A C 1
ATOM 999 O O . ASN A 1 124 ? 1.555 -13.010 13.344 1.00 96.56 124 ASN A O 1
ATOM 1003 N N . PRO A 1 125 ? 3.039 -14.154 12.089 1.00 96.50 125 PRO A N 1
ATOM 1004 C CA . PRO A 1 125 ? 4.184 -14.279 11.171 1.00 96.50 125 PRO A CA 1
ATOM 1005 C C . PRO A 1 125 ? 3.819 -14.367 9.677 1.00 96.50 125 PRO A C 1
ATOM 1007 O O . PRO A 1 125 ? 4.694 -14.242 8.822 1.00 96.50 125 PRO A O 1
ATOM 1010 N N . HIS A 1 126 ? 2.543 -14.569 9.342 1.00 95.75 126 HIS A N 1
ATOM 1011 C CA . HIS A 1 126 ? 2.113 -14.860 7.969 1.00 95.75 126 HIS A CA 1
ATOM 1012 C C . HIS A 1 126 ? 2.391 -13.726 6.985 1.00 95.75 126 HIS A C 1
ATOM 1014 O O . HIS A 1 126 ? 2.657 -13.980 5.809 1.00 95.75 126 HIS A O 1
ATOM 1020 N N . PHE A 1 127 ? 2.359 -12.480 7.461 1.00 95.75 127 PHE A N 1
ATOM 1021 C CA . PHE A 1 127 ? 2.747 -11.337 6.648 1.00 95.75 127 PHE A CA 1
ATOM 1022 C C . PHE A 1 127 ? 4.172 -11.504 6.112 1.00 95.75 127 PHE A C 1
ATOM 1024 O O . PHE A 1 127 ? 4.377 -11.463 4.899 1.00 95.75 127 PHE A O 1
ATOM 1031 N N . ASP A 1 128 ? 5.147 -11.751 6.984 1.00 94.56 128 ASP A N 1
ATOM 1032 C CA . ASP A 1 128 ? 6.538 -11.939 6.570 1.00 94.56 128 ASP A CA 1
ATOM 1033 C C . ASP A 1 128 ? 6.733 -13.167 5.686 1.00 94.56 128 ASP A C 1
ATOM 1035 O O . ASP A 1 128 ? 7.468 -13.102 4.702 1.00 94.56 128 ASP A O 1
ATOM 1039 N N . GLU A 1 129 ? 6.078 -14.282 6.011 1.00 93.44 129 GLU A N 1
ATOM 1040 C CA . GLU A 1 129 ? 6.162 -15.513 5.221 1.00 93.44 129 GLU A CA 1
ATOM 1041 C C . GLU A 1 129 ? 5.728 -15.294 3.771 1.00 93.44 129 GLU A C 1
ATOM 1043 O O . GLU A 1 129 ? 6.461 -15.652 2.851 1.00 93.44 129 GLU A O 1
ATOM 1048 N N . LEU A 1 130 ? 4.580 -14.648 3.556 1.00 90.06 130 LEU A N 1
ATOM 1049 C CA . LEU A 1 130 ? 4.058 -14.393 2.214 1.00 90.06 130 LEU A CA 1
ATOM 1050 C C . LEU A 1 130 ? 4.890 -13.353 1.457 1.00 90.06 130 LEU A C 1
ATOM 1052 O O . LEU A 1 130 ? 5.113 -13.491 0.254 1.00 90.06 130 LEU A O 1
ATOM 1056 N N . HIS A 1 131 ? 5.402 -12.330 2.144 1.00 91.75 131 HIS A N 1
ATOM 1057 C CA . HIS A 1 131 ? 6.192 -11.284 1.494 1.00 91.75 131 HIS A CA 1
ATOM 1058 C C . HIS A 1 131 ? 7.635 -11.713 1.169 1.00 91.75 131 HIS A C 1
ATOM 1060 O O . HIS A 1 131 ? 8.280 -11.051 0.352 1.00 91.75 131 HIS A O 1
ATOM 1066 N N . LYS A 1 132 ? 8.136 -12.845 1.696 1.00 90.19 132 LYS A N 1
ATOM 1067 C CA . LYS A 1 132 ? 9.395 -13.463 1.219 1.00 90.19 132 LYS A CA 1
ATOM 1068 C C . LYS A 1 132 ? 9.342 -13.805 -0.270 1.00 90.19 132 LYS A C 1
ATOM 1070 O O . LYS A 1 132 ? 10.334 -13.607 -0.965 1.00 90.19 132 LYS A O 1
ATOM 1075 N N . VAL A 1 133 ? 8.178 -14.210 -0.782 1.00 85.75 133 VAL A N 1
ATOM 1076 C CA . VAL A 1 133 ? 7.989 -14.541 -2.205 1.00 85.75 133 VAL A CA 1
ATOM 1077 C C . VAL A 1 133 ? 8.293 -13.341 -3.108 1.00 85.75 133 VAL A C 1
ATOM 1079 O O . VAL A 1 133 ? 8.851 -13.509 -4.190 1.00 85.75 133 VAL A O 1
ATOM 1082 N N . LEU A 1 134 ? 7.998 -12.111 -2.664 1.00 83.50 134 LEU A N 1
ATOM 1083 C CA . LEU A 1 134 ? 8.352 -10.903 -3.420 1.00 83.50 134 LEU A CA 1
ATOM 1084 C C . LEU A 1 134 ? 9.870 -10.715 -3.513 1.00 83.50 134 LEU A C 1
ATOM 1086 O O . LEU A 1 134 ? 10.373 -10.298 -4.555 1.00 83.50 134 LEU A O 1
ATOM 1090 N N . LYS A 1 135 ? 10.607 -11.040 -2.443 1.00 80.69 135 LYS A N 1
ATOM 1091 C CA . LYS A 1 135 ? 12.073 -10.983 -2.440 1.00 80.69 135 LYS A CA 1
ATOM 1092 C C . LYS A 1 135 ? 12.657 -12.000 -3.423 1.00 80.69 135 LYS A C 1
ATOM 1094 O O . LYS A 1 135 ? 13.469 -11.625 -4.262 1.00 80.69 135 LYS A O 1
ATOM 1099 N N . GLU A 1 136 ? 12.185 -13.242 -3.374 1.00 86.50 136 GLU A N 1
ATOM 1100 C CA . GLU A 1 136 ? 12.617 -14.304 -4.293 1.00 86.50 136 GLU A CA 1
ATOM 1101 C C . GLU A 1 136 ? 12.284 -13.974 -5.756 1.00 86.50 136 GLU A C 1
ATOM 1103 O O . GLU A 1 136 ? 13.086 -14.218 -6.657 1.00 86.50 136 GLU A O 1
ATOM 1108 N N . LEU A 1 137 ? 11.103 -13.398 -6.011 1.00 85.31 137 LEU A N 1
ATOM 1109 C CA . LEU A 1 137 ? 10.709 -12.957 -7.347 1.00 85.31 137 LEU A CA 1
ATOM 1110 C C . LEU A 1 137 ? 11.643 -11.862 -7.867 1.00 85.31 137 LEU A C 1
ATOM 1112 O O . LEU A 1 137 ? 12.070 -11.926 -9.016 1.00 85.31 137 LEU A O 1
ATOM 1116 N N . LYS A 1 138 ? 11.986 -10.879 -7.029 1.00 81.81 138 LYS A N 1
ATOM 1117 C CA . LYS A 1 138 ? 12.931 -9.822 -7.399 1.00 81.81 138 LYS A CA 1
ATOM 1118 C C . LYS A 1 138 ? 14.298 -10.398 -7.776 1.00 81.81 138 LYS A C 1
ATOM 1120 O O . LYS A 1 138 ? 14.825 -10.032 -8.819 1.00 81.81 138 LYS A O 1
ATOM 1125 N N . GLU A 1 139 ? 14.836 -11.315 -6.974 1.00 84.69 139 GLU A N 1
ATOM 1126 C CA . GLU A 1 139 ? 16.120 -11.979 -7.251 1.00 84.69 139 GLU A CA 1
ATOM 1127 C C . GLU A 1 139 ? 16.089 -12.740 -8.587 1.00 84.69 139 GLU A C 1
ATOM 1129 O O . GLU A 1 139 ? 17.033 -12.658 -9.367 1.00 84.69 139 GLU A O 1
ATOM 1134 N N . LYS A 1 140 ? 14.978 -13.419 -8.906 1.00 84.44 140 LYS A N 1
ATOM 1135 C CA . LYS A 1 140 ? 14.802 -14.113 -10.195 1.00 84.44 140 LYS A CA 1
ATOM 1136 C C . LYS A 1 140 ? 14.698 -13.181 -11.399 1.00 84.44 140 LYS A C 1
ATOM 1138 O O . LYS A 1 140 ? 15.063 -13.595 -12.486 1.00 84.44 140 LYS A O 1
ATOM 1143 N N . LEU A 1 141 ? 14.164 -11.973 -11.229 1.00 81.38 141 LEU A N 1
ATOM 1144 C CA . LEU A 1 141 ? 14.010 -10.997 -12.316 1.00 81.38 141 LEU A CA 1
ATOM 1145 C C . LEU A 1 141 ? 15.294 -10.203 -12.595 1.00 81.38 141 LEU A C 1
ATOM 1147 O O . LEU A 1 141 ? 15.373 -9.519 -13.611 1.00 81.38 141 LEU A O 1
ATOM 1151 N N . GLN A 1 142 ? 16.269 -10.261 -11.685 1.00 71.19 142 GLN A N 1
ATOM 1152 C CA . GLN A 1 142 ? 17.577 -9.612 -11.815 1.00 71.19 142 GLN A CA 1
ATOM 1153 C C . GLN A 1 142 ? 18.667 -10.540 -12.382 1.00 71.19 142 GLN A C 1
ATOM 1155 O O . GLN A 1 142 ? 19.732 -10.042 -12.745 1.00 71.19 142 GLN 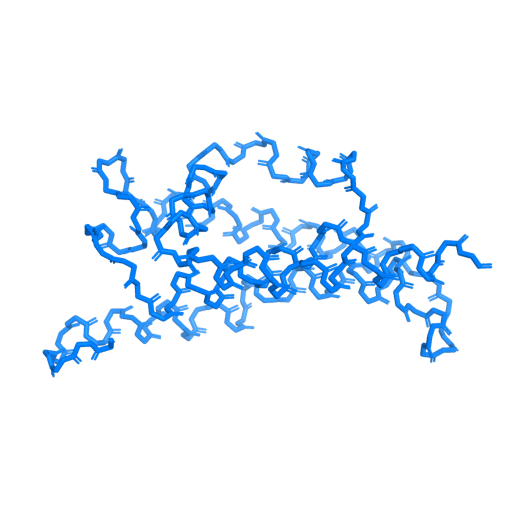A O 1
ATOM 1160 N N . ASN A 1 143 ? 18.400 -11.850 -12.454 1.00 53.12 143 ASN A N 1
ATOM 1161 C CA . ASN A 1 143 ? 19.257 -12.874 -13.067 1.00 53.12 143 ASN A CA 1
ATOM 1162 C C . ASN A 1 143 ? 18.830 -13.158 -14.510 1.00 53.12 143 ASN A C 1
ATOM 1164 O O . ASN A 1 143 ? 19.725 -13.479 -15.321 1.00 53.12 143 ASN A O 1
#

Sequence (143 aa):
YPADVYKRSKIHSVLDWHHSNLRRGPITIVQNSILAPVFRRPLNPEAVAEGEKILSAALSKTESFWLDDNRPFLLGENQPSIADLILVCDIMQVKLVGETDWNRLLGPYKKVQQWIENTRNATNPHFDELHKVLKELKEKLQN

Radius of gyration: 15.59 Å; chains: 1; bounding box: 43×28×41 Å

pLDDT: mean 95.13, std 5.58, range [53.12, 98.69]

InterPro domains:
  IPR010987 Glutathione S-transferase, C-terminal-like [PS50405] (4-141)
  IPR036282 Glutathione S-transferase, C-terminal domain superfamily [SSF47616] (1-132)
  IPR043377 Glutathione S-transferase T1/2/3 [PTHR44750] (1-142)